Protein AF-A0A1V3H971-F1 (afdb_monomer)

Mean predicted aligned error: 8.45 Å

Nearest PDB structures (foldseek):
  6htq-assembly1_o  TM=2.781E-01  e=7.184E+00  Bacillus subtilis subsp. subtilis str. 168

Foldseek 3Di:
DPPPPPDDPDPLVPDDPVVVVVVVLVVVCVVVVPDPVNSVVVVVVVVVVVVVVVPDDD

Radius of gyration: 17.4 Å; Cα contacts (8 Å, |Δi|>4): 7; chains: 1; bounding box: 30×47×39 Å

Secondary structure (DSSP, 8-state):
---TT-----TTTTS-HHHHHHHHHHHHHHHTT--HHHHHHHHHHHHHHHHHHHHS--

Structure (mmCIF, N/CA/C/O backbone):
data_AF-A0A1V3H971-F1
#
_entry.id   AF-A0A1V3H971-F1
#
loop_
_atom_site.group_PDB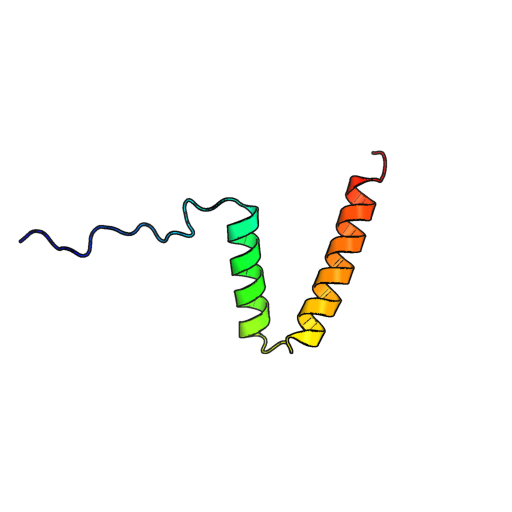
_atom_site.id
_atom_site.type_symbol
_atom_site.label_atom_id
_atom_site.label_alt_id
_atom_site.label_comp_id
_atom_site.label_asym_id
_atom_site.label_entity_id
_atom_site.label_seq_id
_atom_site.pdbx_PDB_ins_code
_atom_site.Cartn_x
_atom_site.Cartn_y
_atom_site.Cartn_z
_atom_site.occupancy
_atom_site.B_iso_or_equiv
_atom_site.auth_seq_id
_atom_site.auth_comp_id
_atom_site.auth_asym_id
_atom_site.auth_atom_id
_atom_site.pdbx_PDB_model_num
ATOM 1 N N . MET A 1 1 ? 17.187 38.338 -15.123 1.00 47.00 1 MET A N 1
ATOM 2 C CA . MET A 1 1 ? 16.912 36.964 -15.579 1.00 47.00 1 MET A CA 1
ATOM 3 C C . MET A 1 1 ? 15.980 36.366 -14.546 1.00 47.00 1 MET A C 1
ATOM 5 O O . MET A 1 1 ? 16.403 36.222 -13.411 1.00 47.00 1 MET A O 1
ATOM 9 N N . SER A 1 2 ? 14.707 36.172 -14.878 1.00 49.56 2 SER A N 1
ATOM 10 C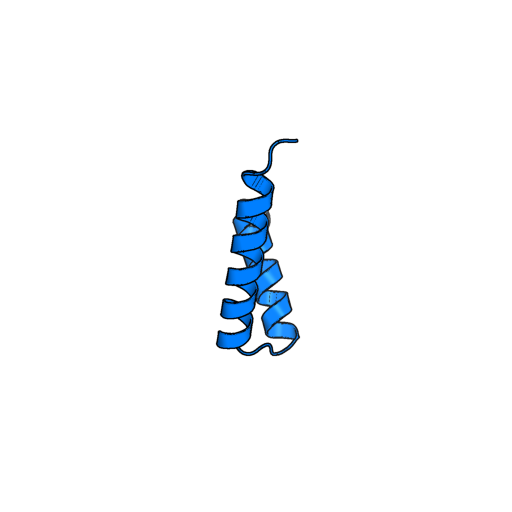 CA . SER A 1 2 ? 13.786 35.442 -14.006 1.00 49.56 2 SER A CA 1
ATOM 11 C C . SER A 1 2 ? 13.937 33.974 -14.370 1.00 49.56 2 SER A C 1
ATOM 13 O O . SER A 1 2 ? 13.580 33.600 -15.484 1.00 49.56 2 SER A O 1
ATOM 15 N N . ASP A 1 3 ? 14.539 33.177 -13.493 1.00 52.59 3 ASP A N 1
ATOM 16 C CA . ASP A 1 3 ? 14.638 31.734 -13.683 1.00 52.59 3 ASP A CA 1
ATOM 17 C C . ASP A 1 3 ? 13.225 31.122 -13.757 1.00 52.59 3 ASP A C 1
ATOM 19 O O . ASP A 1 3 ? 12.477 31.200 -12.779 1.00 52.59 3 ASP A O 1
ATOM 23 N N . PRO A 1 4 ? 12.824 30.488 -14.876 1.00 57.59 4 PRO A N 1
ATOM 24 C CA . PRO A 1 4 ? 11.513 29.846 -15.001 1.00 57.59 4 PRO A CA 1
ATOM 25 C C . PRO A 1 4 ? 11.407 28.520 -14.222 1.00 57.59 4 PRO A C 1
ATOM 27 O O . PRO A 1 4 ? 10.390 27.840 -14.311 1.00 57.59 4 PRO A O 1
ATOM 30 N N . HIS A 1 5 ? 12.431 28.145 -13.446 1.00 48.34 5 HIS A N 1
ATOM 31 C CA . HIS A 1 5 ? 12.460 26.917 -12.644 1.00 48.34 5 HIS A CA 1
ATOM 32 C C . HIS A 1 5 ? 12.152 27.118 -11.151 1.00 48.34 5 HIS A C 1
ATOM 34 O O . HIS A 1 5 ? 12.222 26.166 -10.381 1.00 48.34 5 HIS A O 1
ATOM 40 N N . ALA A 1 6 ? 11.749 28.316 -10.721 1.00 51.19 6 ALA A N 1
ATOM 41 C CA . ALA A 1 6 ? 11.397 28.590 -9.323 1.00 51.19 6 ALA A CA 1
ATOM 42 C C . ALA A 1 6 ? 9.939 28.226 -8.953 1.00 51.19 6 ALA A C 1
ATOM 44 O O . ALA A 1 6 ? 9.313 28.912 -8.146 1.00 51.19 6 ALA A O 1
ATOM 45 N N . SER A 1 7 ? 9.336 27.195 -9.556 1.00 53.34 7 SER A N 1
ATOM 46 C CA . SER A 1 7 ? 7.928 26.850 -9.291 1.00 53.34 7 SER A CA 1
ATOM 47 C C . SER A 1 7 ? 7.618 25.364 -9.463 1.00 53.34 7 SER A C 1
ATOM 49 O O . SER A 1 7 ? 6.915 24.991 -10.389 1.00 53.34 7 SER A O 1
ATOM 51 N N . THR A 1 8 ? 8.083 24.537 -8.529 1.00 48.97 8 THR A N 1
ATOM 52 C CA . THR A 1 8 ? 7.306 23.401 -8.001 1.00 48.97 8 THR A CA 1
ATOM 53 C C . THR A 1 8 ? 7.892 23.023 -6.637 1.00 48.97 8 THR A C 1
ATOM 55 O O . THR A 1 8 ? 8.865 22.269 -6.611 1.00 48.97 8 THR A O 1
ATOM 58 N N . PRO A 1 9 ? 7.348 23.505 -5.499 1.00 53.12 9 PRO A N 1
ATOM 59 C CA . PRO A 1 9 ? 7.372 22.670 -4.298 1.00 53.12 9 PRO A CA 1
ATOM 60 C C . PRO A 1 9 ? 6.809 21.316 -4.733 1.00 53.12 9 PRO A C 1
ATOM 62 O O . PRO A 1 9 ? 5.779 21.273 -5.420 1.00 53.12 9 PRO A O 1
ATOM 65 N N . SER A 1 10 ? 7.561 20.243 -4.518 1.00 59.81 10 SER A N 1
ATOM 66 C CA . SER A 1 10 ? 7.239 18.927 -5.069 1.00 59.81 10 SER A CA 1
ATOM 67 C C . SER A 1 10 ? 5.791 18.611 -4.697 1.00 59.81 10 SER A C 1
ATOM 69 O O . SER A 1 10 ? 5.396 18.782 -3.550 1.00 59.81 10 SER A O 1
ATOM 71 N N . ALA A 1 11 ? 4.952 18.222 -5.662 1.00 59.88 11 ALA A N 1
ATOM 72 C CA . ALA A 1 11 ? 3.506 18.047 -5.454 1.00 59.88 11 ALA A CA 1
ATOM 73 C C . ALA A 1 11 ? 3.155 17.126 -4.257 1.00 59.88 11 ALA A C 1
ATOM 75 O O . ALA A 1 11 ? 2.046 17.174 -3.733 1.00 59.88 11 ALA A O 1
ATOM 76 N N . LEU A 1 12 ? 4.132 16.342 -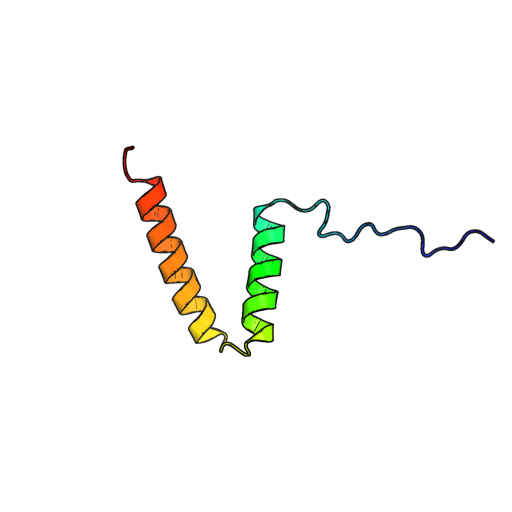3.799 1.00 69.06 12 LEU A N 1
ATOM 77 C CA . LEU A 1 12 ? 4.145 15.560 -2.570 1.00 69.06 12 LEU A CA 1
ATOM 78 C C . LEU A 1 12 ? 4.117 16.374 -1.270 1.00 69.06 12 LEU A C 1
ATOM 80 O O . LEU A 1 12 ? 3.457 15.940 -0.341 1.00 69.06 12 LEU A O 1
ATOM 84 N N . GLU A 1 13 ? 4.761 17.538 -1.160 1.00 75.62 13 GLU A N 1
ATOM 85 C CA . GLU A 1 13 ? 4.851 18.302 0.101 1.00 75.62 13 GLU A CA 1
ATOM 86 C C . GLU A 1 13 ? 3.478 18.787 0.588 1.00 75.62 13 GLU A C 1
ATOM 88 O O . GLU A 1 13 ? 3.187 18.770 1.787 1.00 75.62 13 GLU A O 1
ATOM 93 N N . ASN A 1 14 ? 2.597 19.130 -0.355 1.00 83.88 14 ASN A N 1
ATOM 94 C CA . ASN A 1 14 ? 1.234 19.597 -0.090 1.00 83.88 14 ASN A CA 1
ATOM 95 C C . ASN A 1 14 ? 0.168 18.499 -0.255 1.00 83.88 14 ASN A C 1
ATOM 97 O O . ASN A 1 14 ? -1.022 18.784 -0.125 1.00 83.88 14 ASN A O 1
ATOM 101 N N . ALA A 1 15 ? 0.564 17.260 -0.559 1.00 90.06 15 ALA A N 1
ATOM 102 C CA . ALA A 1 15 ? -0.380 16.161 -0.709 1.00 90.06 15 ALA A CA 1
ATOM 103 C C . ALA A 1 15 ? -0.985 15.743 0.652 1.00 90.06 15 ALA A C 1
ATOM 105 O O . ALA A 1 15 ? -0.335 15.913 1.693 1.00 90.06 15 ALA A O 1
ATOM 106 N N . PRO A 1 16 ? -2.207 15.182 0.654 1.00 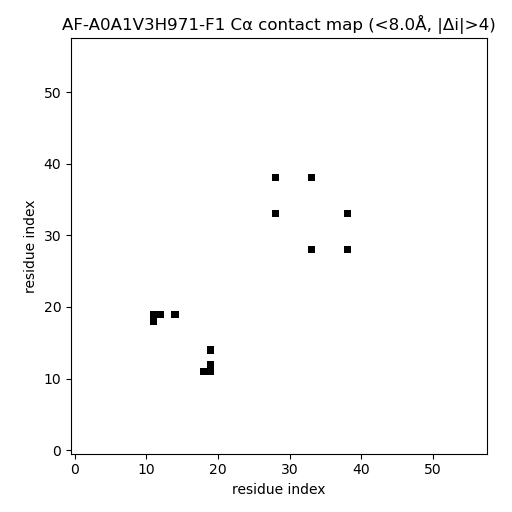95.38 16 PRO A N 1
ATOM 107 C CA . PRO A 1 16 ? -2.776 14.502 1.815 1.00 95.38 16 PRO A CA 1
ATOM 108 C C . PRO A 1 16 ? -1.848 13.416 2.386 1.00 95.38 16 PRO A C 1
ATOM 110 O O . PRO A 1 16 ? -1.058 12.813 1.655 1.00 95.38 16 PRO A O 1
ATOM 113 N N . ASP A 1 17 ? -1.944 13.159 3.692 1.00 93.62 17 ASP A N 1
ATOM 114 C CA . ASP A 1 17 ? -1.042 12.236 4.400 1.00 93.62 17 ASP A CA 1
ATOM 115 C C . ASP A 1 17 ? -1.121 10.796 3.869 1.00 93.62 17 ASP A C 1
ATOM 117 O O . ASP A 1 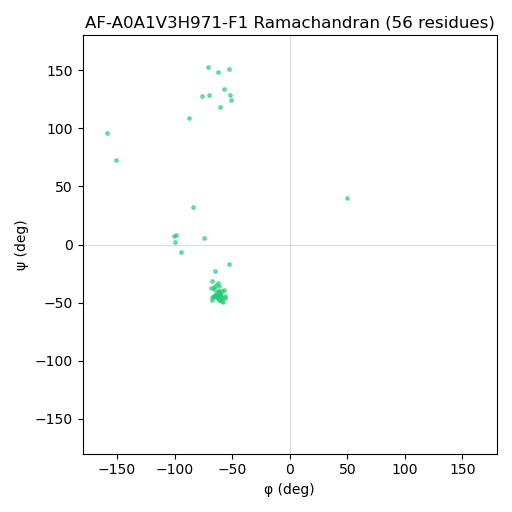17 ? -0.105 10.109 3.773 1.00 93.62 17 ASP A O 1
ATOM 121 N N . ASP A 1 18 ? -2.312 10.347 3.471 1.00 94.56 18 ASP A N 1
ATOM 122 C CA . ASP A 1 18 ? -2.536 9.037 2.854 1.00 94.56 18 ASP A CA 1
ATOM 123 C C . ASP A 1 18 ? -1.855 8.920 1.485 1.00 94.56 18 ASP A C 1
ATOM 125 O O . ASP A 1 18 ? -1.264 7.884 1.175 1.00 94.56 18 ASP A O 1
ATOM 129 N N . VAL A 1 19 ? -1.869 9.994 0.692 1.00 94.38 19 VAL A N 1
ATOM 130 C CA . VAL A 1 19 ? -1.176 10.053 -0.602 1.00 94.38 19 VAL A CA 1
ATOM 131 C C . VAL A 1 19 ? 0.341 10.018 -0.412 1.00 94.38 19 VAL A C 1
ATOM 133 O O . VAL A 1 19 ? 1.016 9.257 -1.104 1.00 94.38 19 VAL A O 1
ATOM 136 N N . LYS A 1 20 ? 0.883 10.792 0.537 1.00 94.12 20 LYS A N 1
ATOM 137 C CA . LYS A 1 20 ? 2.321 10.772 0.871 1.00 94.12 20 LYS A CA 1
ATOM 138 C C . LYS A 1 20 ? 2.770 9.375 1.290 1.00 94.12 20 LYS A C 1
ATOM 140 O O . LYS A 1 20 ? 3.713 8.837 0.717 1.00 94.12 20 LYS A O 1
ATOM 145 N N . LEU A 1 21 ? 2.029 8.759 2.213 1.00 95.94 21 LEU A N 1
ATOM 146 C CA . LEU A 1 21 ? 2.320 7.412 2.692 1.00 95.94 21 LEU A CA 1
ATOM 147 C C . LEU A 1 21 ? 2.250 6.374 1.565 1.00 95.94 21 LEU A C 1
ATOM 149 O O . LEU A 1 21 ? 3.089 5.479 1.508 1.00 95.94 21 LEU A O 1
ATOM 153 N N . ALA A 1 22 ? 1.279 6.483 0.654 1.00 95.94 22 ALA A N 1
ATOM 154 C CA . ALA A 1 22 ? 1.190 5.581 -0.490 1.00 95.94 22 ALA A CA 1
ATOM 155 C C . ALA A 1 22 ? 2.431 5.679 -1.393 1.00 95.94 22 ALA A C 1
ATOM 157 O O . ALA A 1 22 ? 2.951 4.646 -1.814 1.00 95.94 22 ALA A O 1
ATOM 158 N N . VAL A 1 23 ? 2.938 6.889 -1.651 1.00 95.81 23 VAL A N 1
ATOM 159 C CA . VAL A 1 23 ? 4.168 7.078 -2.439 1.00 95.81 23 VAL A CA 1
ATOM 160 C C . VAL A 1 23 ? 5.389 6.506 -1.720 1.00 95.81 23 VAL A C 1
ATOM 162 O O . VAL A 1 23 ? 6.167 5.790 -2.349 1.00 95.81 23 VAL A O 1
ATOM 165 N N . ASP A 1 24 ? 5.530 6.744 -0.414 1.00 96.00 24 ASP A N 1
ATOM 166 C CA . ASP A 1 24 ? 6.631 6.180 0.377 1.00 96.00 24 ASP A CA 1
ATOM 167 C C . ASP A 1 24 ? 6.612 4.644 0.361 1.00 96.00 24 ASP A C 1
ATOM 169 O O . ASP A 1 24 ? 7.647 3.997 0.186 1.00 96.00 24 ASP A O 1
ATOM 173 N N . LEU A 1 25 ? 5.427 4.039 0.494 1.00 97.00 25 LEU A N 1
ATOM 174 C CA . LEU A 1 25 ? 5.263 2.587 0.432 1.00 97.00 25 LEU A CA 1
ATOM 175 C C . LEU A 1 25 ? 5.630 2.028 -0.946 1.00 97.00 25 LEU A C 1
ATOM 177 O O . LEU A 1 25 ? 6.330 1.019 -1.012 1.00 97.00 25 LEU A O 1
ATOM 181 N N . ILE A 1 26 ? 5.205 2.676 -2.034 1.00 95.94 26 ILE A N 1
ATOM 182 C CA . ILE A 1 26 ? 5.575 2.269 -3.400 1.00 95.94 26 ILE A CA 1
ATOM 183 C C . ILE A 1 26 ? 7.095 2.324 -3.571 1.00 95.94 26 ILE A C 1
ATOM 185 O O . ILE A 1 26 ? 7.692 1.331 -3.984 1.00 95.94 26 ILE A O 1
ATOM 189 N N . TYR A 1 27 ? 7.727 3.429 -3.168 1.00 96.50 27 TYR A N 1
ATOM 190 C CA . TYR A 1 27 ? 9.181 3.578 -3.230 1.00 96.50 27 TYR A CA 1
ATOM 191 C C . TYR A 1 27 ? 9.910 2.459 -2.469 1.00 96.50 27 TYR A C 1
ATOM 193 O O . TYR A 1 27 ? 10.867 1.875 -2.980 1.00 96.50 27 TYR A O 1
ATOM 201 N N . LEU A 1 28 ? 9.449 2.112 -1.262 1.00 97.50 28 LEU A N 1
ATOM 202 C CA . LEU A 1 28 ? 10.034 1.022 -0.477 1.00 97.50 28 LEU A CA 1
ATOM 203 C C . LEU A 1 28 ? 9.902 -0.336 -1.175 1.00 97.50 28 LEU A C 1
ATOM 205 O O . LEU A 1 28 ? 10.864 -1.105 -1.173 1.00 97.50 28 LEU A O 1
ATOM 209 N N . LEU A 1 29 ? 8.742 -0.637 -1.758 1.00 98.00 29 LEU A N 1
ATOM 210 C CA . LEU A 1 29 ? 8.493 -1.905 -2.449 1.00 98.00 29 LEU A CA 1
ATOM 211 C C . LEU A 1 29 ? 9.360 -2.038 -3.707 1.00 98.00 29 LEU A C 1
ATOM 213 O O . LEU A 1 29 ? 9.987 -3.078 -3.915 1.00 98.00 29 LEU A O 1
ATOM 217 N N . GLU A 1 30 ? 9.456 -0.971 -4.499 1.00 96.81 30 GLU A N 1
ATOM 218 C CA . GLU A 1 30 ? 10.287 -0.930 -5.704 1.00 96.81 30 GLU A CA 1
ATOM 219 C C . GLU A 1 30 ? 11.778 -1.042 -5.369 1.00 96.81 30 GLU A C 1
ATOM 221 O O . GLU A 1 30 ? 12.492 -1.837 -5.982 1.00 96.81 30 GLU A O 1
ATOM 226 N N . ASN A 1 31 ? 12.252 -0.312 -4.352 1.00 97.88 31 ASN A N 1
ATOM 227 C CA . ASN A 1 31 ? 13.665 -0.314 -3.959 1.00 97.88 31 ASN A CA 1
ATOM 228 C C . ASN A 1 31 ? 14.143 -1.677 -3.425 1.00 97.88 31 ASN A C 1
ATOM 230 O O . ASN A 1 31 ? 15.334 -1.979 -3.471 1.00 97.88 31 ASN A O 1
ATOM 234 N N . HIS A 1 32 ? 13.223 -2.514 -2.939 1.00 98.00 32 HIS A N 1
ATOM 235 C CA . HIS A 1 32 ? 13.509 -3.892 -2.529 1.00 98.00 32 HIS A CA 1
ATOM 236 C C . HIS A 1 32 ? 13.148 -4.930 -3.603 1.00 98.00 32 HIS A C 1
ATOM 238 O O . HIS A 1 32 ? 13.211 -6.126 -3.324 1.00 98.00 32 HIS A O 1
ATOM 244 N N . ALA A 1 33 ? 12.791 -4.487 -4.815 1.00 98.19 33 ALA A N 1
ATOM 245 C CA . ALA A 1 33 ? 12.383 -5.334 -5.935 1.00 98.19 33 ALA A CA 1
ATOM 246 C C . ALA A 1 33 ? 11.302 -6.361 -5.548 1.00 98.19 33 ALA A C 1
ATOM 248 O O . ALA A 1 33 ? 11.353 -7.524 -5.958 1.00 98.19 33 ALA A O 1
ATOM 249 N N . ILE A 1 34 ? 10.340 -5.940 -4.721 1.00 98.06 34 ILE A N 1
ATOM 250 C CA . ILE A 1 34 ? 9.234 -6.802 -4.311 1.00 98.06 34 ILE A CA 1
ATOM 251 C C . ILE A 1 34 ? 8.320 -7.024 -5.513 1.00 98.06 34 ILE A C 1
ATOM 253 O O . ILE A 1 34 ? 7.884 -6.076 -6.163 1.00 98.06 34 ILE A O 1
ATOM 257 N N . ASP A 1 35 ? 8.020 -8.290 -5.786 1.00 98.38 35 ASP A N 1
ATOM 258 C CA . ASP A 1 35 ? 7.080 -8.671 -6.831 1.00 98.38 35 ASP A CA 1
ATOM 259 C C . ASP A 1 35 ? 5.694 -8.018 -6.594 1.00 98.38 35 ASP A C 1
ATOM 261 O O . ASP A 1 35 ? 5.194 -8.059 -5.461 1.00 98.38 35 ASP A O 1
ATOM 265 N N . PRO A 1 36 ? 5.056 -7.419 -7.621 1.00 97.19 36 PRO A N 1
ATOM 266 C CA . PRO A 1 36 ? 3.78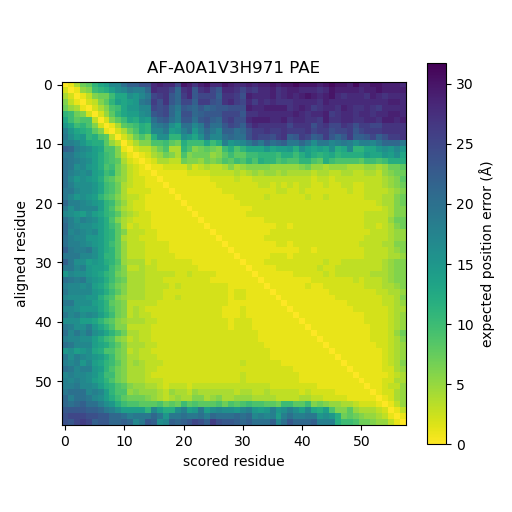8 -6.710 -7.458 1.00 97.19 36 PRO A CA 1
ATOM 267 C C . PRO A 1 36 ? 2.664 -7.558 -6.857 1.00 97.19 36 PRO A C 1
ATOM 269 O O . PRO A 1 36 ? 1.929 -7.063 -6.001 1.00 97.19 36 PRO A O 1
ATOM 272 N N . ASP A 1 37 ? 2.541 -8.833 -7.236 1.00 98.31 37 ASP A N 1
ATOM 273 C CA . ASP A 1 37 ? 1.490 -9.709 -6.705 1.00 98.31 37 ASP A CA 1
ATOM 274 C C . ASP A 1 37 ? 1.739 -10.016 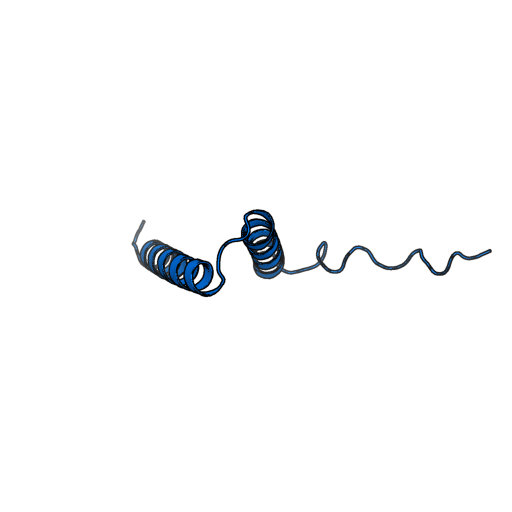-5.223 1.00 98.31 37 ASP A C 1
ATOM 276 O O . ASP A 1 37 ? 0.814 -10.026 -4.400 1.00 98.31 37 ASP A O 1
ATOM 280 N N . THR A 1 38 ? 3.010 -10.187 -4.856 1.00 98.19 38 THR A N 1
ATOM 281 C CA . THR A 1 38 ? 3.429 -10.330 -3.455 1.00 98.19 38 THR A CA 1
ATOM 282 C C . THR A 1 38 ? 3.121 -9.066 -2.646 1.00 98.19 38 THR A C 1
ATOM 284 O O . THR A 1 38 ? 2.557 -9.158 -1.551 1.00 98.19 38 THR A O 1
ATOM 287 N N . ALA A 1 39 ? 3.434 -7.884 -3.185 1.00 98.06 39 ALA A N 1
ATOM 288 C CA . ALA A 1 39 ? 3.155 -6.603 -2.542 1.00 98.06 39 ALA A CA 1
ATOM 289 C C . ALA A 1 39 ? 1.649 -6.382 -2.331 1.00 98.06 39 ALA A C 1
ATOM 291 O O . ALA A 1 39 ? 1.224 -6.042 -1.225 1.00 98.06 39 ALA A O 1
ATOM 292 N N . LEU A 1 40 ? 0.829 -6.640 -3.353 1.00 98.31 40 LEU A N 1
ATOM 293 C CA . LEU A 1 40 ? -0.631 -6.527 -3.271 1.00 98.31 40 LEU A CA 1
ATOM 294 C C . LEU A 1 40 ? -1.222 -7.475 -2.220 1.00 98.31 40 LEU A C 1
ATOM 296 O O . LEU A 1 40 ? -2.062 -7.061 -1.416 1.00 98.31 40 LEU A O 1
ATOM 300 N N . SER A 1 41 ? -0.749 -8.724 -2.174 1.00 98.44 41 SER A N 1
ATOM 301 C CA . SER A 1 41 ? -1.161 -9.700 -1.157 1.00 98.44 41 SER A CA 1
ATOM 302 C C . SER A 1 41 ? -0.855 -9.210 0.265 1.00 98.44 41 SER A C 1
ATOM 304 O O . SER A 1 41 ? -1.725 -9.256 1.142 1.00 98.44 41 SER A O 1
ATOM 306 N N . ALA A 1 42 ? 0.348 -8.670 0.488 1.00 98.19 42 ALA A N 1
ATOM 307 C CA . ALA A 1 42 ? 0.750 -8.106 1.776 1.00 98.19 42 ALA A CA 1
ATOM 308 C C . ALA A 1 42 ? -0.082 -6.868 2.158 1.00 98.19 42 ALA A C 1
ATOM 310 O O . ALA A 1 42 ? -0.565 -6.779 3.290 1.00 98.19 42 ALA A O 1
ATOM 311 N N . ILE A 1 43 ? -0.318 -5.946 1.219 1.00 97.81 43 ILE A N 1
ATOM 312 C CA . ILE A 1 43 ? -1.148 -4.750 1.440 1.00 97.81 43 ILE A CA 1
ATOM 313 C C . ILE A 1 43 ? -2.573 -5.144 1.855 1.00 97.81 43 ILE A C 1
ATOM 315 O O . ILE A 1 43 ? -3.128 -4.550 2.781 1.00 97.81 43 ILE A O 1
ATOM 319 N N . GLU A 1 44 ? -3.158 -6.183 1.252 1.00 98.38 44 GLU A N 1
ATOM 320 C CA . GLU A 1 44 ? -4.488 -6.669 1.640 1.00 98.38 44 GLU A CA 1
ATOM 321 C C . GLU A 1 44 ? -4.499 -7.291 3.050 1.00 98.38 44 GLU A C 1
ATOM 323 O O . GLU A 1 44 ? -5.506 -7.213 3.759 1.00 98.38 44 GLU A O 1
ATOM 328 N N . MET A 1 45 ? -3.400 -7.901 3.506 1.00 98.25 45 MET A N 1
ATOM 329 C CA . MET A 1 45 ? -3.272 -8.347 4.903 1.00 98.25 45 MET A CA 1
ATOM 330 C C . MET A 1 45 ? -3.199 -7.155 5.865 1.00 98.25 45 MET A C 1
ATOM 332 O O . MET A 1 45 ? -3.950 -7.1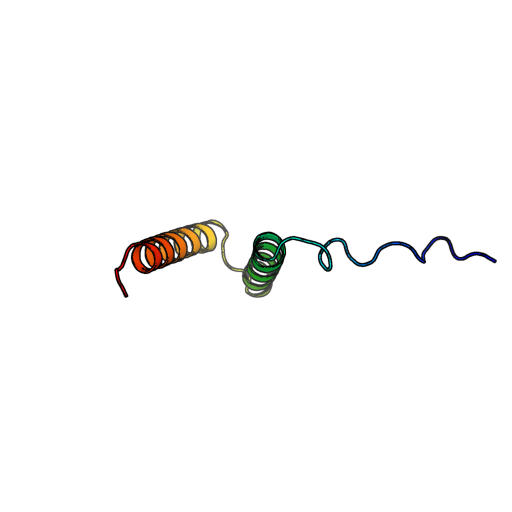18 6.841 1.00 98.25 45 MET A O 1
ATOM 336 N N . VAL A 1 46 ? -2.361 -6.159 5.560 1.00 97.38 46 VAL A N 1
ATOM 337 C CA . VAL A 1 46 ? -2.228 -4.927 6.359 1.00 97.38 46 VAL A CA 1
ATOM 338 C C . VAL A 1 46 ? -3.567 -4.198 6.455 1.00 97.38 46 VAL A C 1
ATOM 340 O O . VAL A 1 46 ? -3.998 -3.825 7.544 1.00 97.38 46 VAL A O 1
ATOM 343 N N . ARG A 1 47 ? -4.282 -4.052 5.335 1.00 96.62 47 ARG A N 1
ATOM 344 C CA . ARG A 1 47 ? -5.616 -3.442 5.301 1.00 96.62 47 ARG A CA 1
ATOM 345 C C . ARG A 1 47 ? -6.594 -4.154 6.235 1.00 96.62 47 ARG A C 1
ATOM 347 O O . ARG A 1 47 ? -7.315 -3.488 6.978 1.00 96.62 47 ARG A O 1
ATOM 354 N N . ARG A 1 48 ? -6.633 -5.491 6.207 1.00 97.81 48 ARG A N 1
ATOM 355 C CA . ARG A 1 48 ? -7.501 -6.291 7.087 1.00 97.81 48 ARG A CA 1
ATOM 356 C C . ARG A 1 48 ? -7.163 -6.087 8.566 1.00 97.81 48 ARG A C 1
ATOM 358 O O . ARG A 1 48 ? -8.084 -5.913 9.362 1.00 97.81 48 ARG A O 1
ATOM 365 N N . ASP A 1 49 ? -5.880 -6.044 8.920 1.00 97.38 49 ASP A N 1
ATOM 366 C CA . ASP A 1 49 ? -5.425 -5.774 10.292 1.00 97.38 49 ASP A CA 1
ATOM 367 C C . ASP A 1 49 ? -5.811 -4.359 10.764 1.00 97.38 49 ASP A C 1
ATOM 369 O O . ASP A 1 49 ? -6.385 -4.193 11.843 1.00 97.38 49 ASP A O 1
ATOM 373 N N . LEU A 1 50 ? -5.612 -3.338 9.925 1.00 96.88 50 LEU A N 1
ATOM 374 C CA . LEU A 1 50 ? -6.016 -1.960 10.231 1.00 96.88 50 LEU A CA 1
ATOM 375 C C . LEU A 1 50 ? -7.535 -1.822 10.403 1.00 96.88 50 LEU A C 1
ATOM 377 O O . LEU A 1 50 ? -7.996 -1.122 11.306 1.00 96.88 50 LEU A O 1
ATOM 381 N N . LEU A 1 51 ? -8.328 -2.506 9.570 1.00 96.56 51 LEU A N 1
ATOM 382 C CA . LEU A 1 51 ? -9.785 -2.547 9.718 1.00 96.56 51 LEU A CA 1
ATOM 383 C C . LEU A 1 51 ? -10.204 -3.220 11.028 1.00 96.56 51 LEU A C 1
ATOM 385 O O . LEU A 1 51 ? -11.106 -2.714 11.694 1.00 96.56 51 LEU A O 1
ATOM 389 N N . ALA A 1 52 ? -9.545 -4.317 11.413 1.00 96.25 52 ALA A N 1
ATOM 390 C CA . ALA A 1 52 ? -9.791 -4.967 12.695 1.00 96.25 52 ALA A CA 1
ATOM 391 C C . ALA A 1 52 ? -9.475 -4.018 13.861 1.00 96.25 52 ALA A C 1
ATOM 393 O O . ALA A 1 52 ? -10.326 -3.821 14.721 1.00 96.25 52 ALA A O 1
ATOM 394 N N . LYS A 1 53 ? -8.317 -3.342 13.842 1.00 94.94 53 LYS A N 1
ATOM 395 C CA . LYS A 1 53 ? -7.927 -2.359 14.871 1.00 94.94 53 LYS A CA 1
ATOM 396 C C . LYS A 1 53 ? -8.895 -1.184 14.973 1.00 94.94 53 LYS A C 1
ATOM 398 O O . LYS A 1 53 ? -9.230 -0.783 16.079 1.00 94.94 53 LYS A O 1
ATOM 403 N N . LYS A 1 54 ? -9.371 -0.658 13.841 1.00 94.00 54 LYS A N 1
ATOM 404 C CA . LYS A 1 54 ? -10.356 0.436 13.811 1.00 94.00 54 LYS A CA 1
ATOM 405 C C . LYS A 1 54 ? -11.692 0.041 14.452 1.00 94.00 54 LYS A C 1
ATOM 407 O O . LYS A 1 54 ? -12.370 0.892 15.016 1.00 94.00 54 LYS A O 1
ATOM 412 N N . ASN A 1 55 ? -12.078 -1.227 14.322 1.00 87.81 55 ASN A N 1
ATOM 413 C CA . ASN A 1 55 ? -13.360 -1.740 14.801 1.00 87.81 55 ASN A CA 1
ATOM 414 C C . ASN A 1 55 ? -13.277 -2.360 16.207 1.00 87.81 55 ASN A C 1
ATOM 416 O O . ASN A 1 55 ? -14.313 -2.720 16.767 1.00 87.81 55 ASN A O 1
ATOM 420 N N . SER A 1 56 ? -12.078 -2.496 16.776 1.00 78.94 56 SER A N 1
ATOM 421 C CA . SER A 1 56 ? -11.893 -2.936 18.156 1.00 78.94 56 SER A CA 1
ATOM 422 C C . SER A 1 56 ? -12.216 -1.785 19.117 1.00 78.94 56 SER A C 1
ATOM 424 O O . SER A 1 56 ? -11.665 -0.696 18.946 1.00 78.94 56 SER A O 1
ATOM 426 N N . PRO A 1 57 ? -13.093 -1.987 20.119 1.00 58.81 57 PRO A N 1
ATOM 427 C CA . PRO A 1 57 ? -13.288 -0.996 21.172 1.00 58.81 57 PRO A CA 1
ATOM 428 C C . PRO A 1 57 ? -11.978 -0.786 21.957 1.00 58.81 57 PRO A C 1
ATOM 430 O O . PRO A 1 57 ? -11.181 -1.728 22.040 1.00 58.81 57 PRO A O 1
ATOM 433 N N . PRO A 1 58 ? -11.742 0.434 22.480 1.00 63.72 58 PRO A N 1
ATOM 434 C CA . PRO A 1 58 ? -10.543 0.759 23.252 1.00 63.72 58 PRO A CA 1
ATOM 435 C C . PRO A 1 58 ? -10.406 -0.083 24.525 1.00 63.72 58 PRO A C 1
ATOM 437 O O . PRO A 1 58 ? -11.449 -0.495 25.087 1.00 63.72 58 PRO A O 1
#

Solvent-accessible surface area (backbone atoms only — not comparable to full-atom values): 3679 Å² total; per-residue (Å²): 133,82,70,91,78,85,78,68,80,56,75,62,83,80,42,57,70,70,59,43,51,51,52,55,51,50,52,54,38,58,77,67,68,53,54,67,70,60,50,52,54,51,51,56,51,52,52,51,52,53,52,49,59,72,71,48,81,133

Sequence (58 aa):
MSDPHASTPSALENAPDDV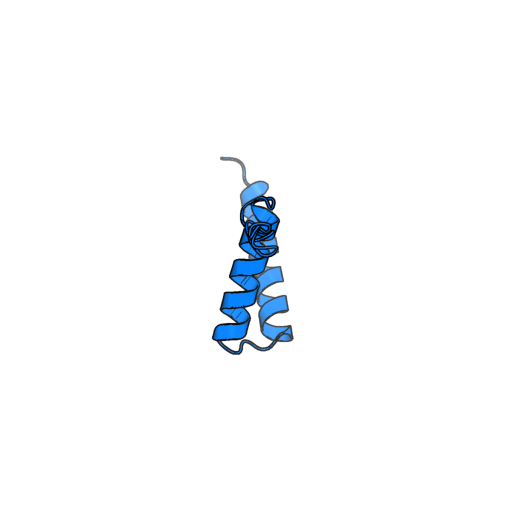KLAVDLIYLLENHAIDPDTALSAIEMVRRDLLAKKNSPP

pLDDT: mean 85.62, std 17.93, range [47.0, 98.44]